Protein AF-A0A257JLT6-F1 (afdb_monomer)

Nearest PDB structures (foldseek):
  8b6h-assembly1_EG  TM=4.949E-01  e=2.255E+00  Tetrahymena thermophila SB210
  8pw7-assembly1_d1  TM=3.368E-01  e=2.848E+00  Mus musculus
  7zeb-assembly1_o  TM=3.188E-01  e=3.596E+00  Ovis aries

Structure (mmCIF, N/CA/C/O backbone):
data_AF-A0A257JLT6-F1
#
_entry.id   AF-A0A257JLT6-F1
#
loop_
_atom_site.group_PDB
_atom_site.id
_atom_site.type_symbol
_atom_site.label_atom_id
_atom_site.label_alt_id
_atom_site.label_comp_id
_atom_site.label_asym_id
_atom_site.label_entity_id
_atom_site.label_seq_id
_atom_site.pdbx_PDB_ins_code
_atom_site.Cartn_x
_atom_site.Cartn_y
_atom_site.Cartn_z
_atom_site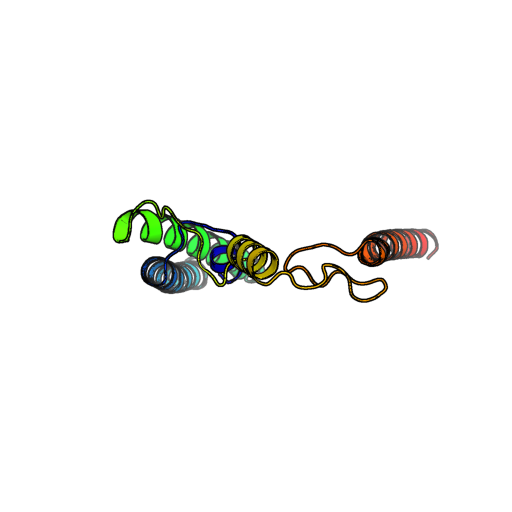.occupancy
_atom_site.B_iso_or_equiv
_atom_site.auth_seq_id
_atom_site.auth_comp_id
_atom_site.auth_asym_id
_atom_site.auth_atom_id
_atom_site.pdbx_PDB_model_num
ATOM 1 N N . MET A 1 1 ? -5.854 -3.145 3.112 1.00 65.12 1 MET A N 1
ATOM 2 C CA . MET A 1 1 ? -5.616 -4.545 3.535 1.00 65.12 1 MET A CA 1
ATOM 3 C C . MET A 1 1 ? -4.694 -5.313 2.606 1.00 65.12 1 MET A C 1
ATOM 5 O O . MET A 1 1 ? -3.688 -5.805 3.093 1.00 65.12 1 MET A O 1
ATOM 9 N N . TYR A 1 2 ? -4.965 -5.360 1.297 1.00 75.69 2 TYR A N 1
ATOM 10 C CA . TYR A 1 2 ? -4.079 -6.002 0.313 1.00 75.69 2 TYR A CA 1
ATOM 11 C C . TYR A 1 2 ? -2.604 -5.595 0.448 1.00 75.69 2 TYR A C 1
ATOM 13 O O . TYR A 1 2 ? -1.730 -6.453 0.455 1.00 75.69 2 TYR A O 1
ATOM 21 N N . GLY A 1 3 ? -2.328 -4.306 0.681 1.00 78.19 3 GLY A N 1
ATOM 22 C CA . GLY A 1 3 ? -0.960 -3.832 0.909 1.00 78.19 3 GLY A CA 1
ATOM 23 C C . GLY A 1 3 ? -0.242 -4.510 2.084 1.00 78.19 3 GLY A C 1
ATOM 24 O O . GLY A 1 3 ? 0.938 -4.815 1.973 1.00 78.19 3 GLY A O 1
ATOM 25 N N . LEU A 1 4 ? -0.936 -4.829 3.183 1.00 78.94 4 LEU A N 1
ATOM 26 C CA . LEU A 1 4 ? -0.309 -5.560 4.287 1.00 78.94 4 LEU A CA 1
ATOM 27 C C . LEU A 1 4 ? 0.056 -6.989 3.871 1.00 78.94 4 LEU A C 1
ATOM 29 O O . LEU A 1 4 ? 1.169 -7.415 4.133 1.00 78.94 4 LEU A O 1
ATOM 33 N N . GLY A 1 5 ? -0.822 -7.710 3.173 1.00 79.44 5 GLY A N 1
ATOM 34 C CA . GLY A 1 5 ? -0.503 -9.068 2.712 1.00 79.44 5 GLY A CA 1
ATOM 35 C C . GLY A 1 5 ? 0.677 -9.113 1.733 1.00 79.44 5 GLY A C 1
ATOM 36 O O . GLY A 1 5 ? 1.499 -10.025 1.787 1.00 79.44 5 GLY A O 1
ATOM 37 N N . PHE A 1 6 ? 0.799 -8.100 0.871 1.00 83.38 6 PHE A N 1
ATOM 38 C CA . PHE A 1 6 ? 1.860 -8.042 -0.135 1.00 83.38 6 PHE A CA 1
ATOM 39 C C . PHE A 1 6 ? 3.198 -7.507 0.385 1.00 83.38 6 PHE A C 1
ATOM 41 O O . PHE A 1 6 ? 4.242 -7.946 -0.101 1.00 83.38 6 PHE A O 1
ATOM 48 N N . PHE A 1 7 ? 3.179 -6.586 1.356 1.00 81.94 7 PHE A N 1
ATOM 49 C CA . PHE A 1 7 ? 4.366 -5.837 1.789 1.00 81.94 7 PHE A CA 1
ATOM 50 C C . PHE A 1 7 ? 4.745 -6.027 3.268 1.00 81.94 7 PHE A C 1
ATOM 52 O O . PHE A 1 7 ? 5.831 -5.613 3.670 1.00 81.94 7 PHE A O 1
ATOM 59 N N . SER A 1 8 ? 3.913 -6.670 4.094 1.00 83.19 8 SER A N 1
ATOM 60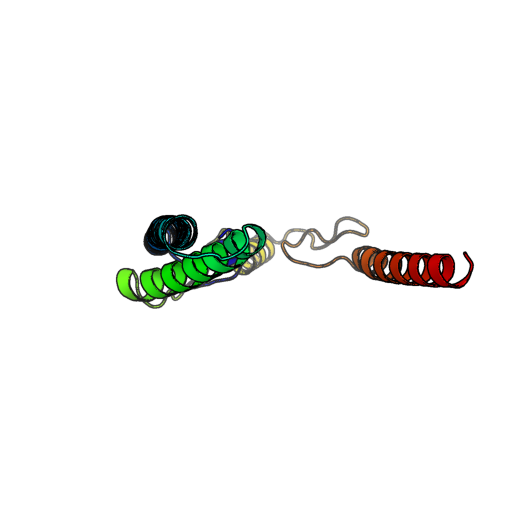 C CA . SER A 1 8 ? 4.231 -6.960 5.500 1.00 83.19 8 SER A CA 1
ATOM 61 C C . SER A 1 8 ? 4.594 -8.426 5.694 1.00 83.19 8 SER A C 1
ATOM 63 O O . SER A 1 8 ? 3.780 -9.324 5.499 1.00 83.19 8 SER A O 1
ATOM 65 N N . LYS A 1 9 ? 5.804 -8.665 6.201 1.00 84.44 9 LYS A N 1
ATOM 66 C CA . LYS A 1 9 ? 6.270 -10.003 6.587 1.00 84.44 9 LYS A CA 1
ATOM 67 C C . LYS A 1 9 ? 5.458 -10.613 7.730 1.00 84.44 9 LYS A C 1
ATOM 69 O O . LYS A 1 9 ? 5.393 -11.826 7.865 1.00 84.44 9 LYS A O 1
ATOM 74 N N . HIS A 1 10 ? 4.904 -9.771 8.598 1.00 84.31 10 HIS A N 1
ATOM 75 C CA . HIS A 1 10 ? 4.358 -10.192 9.888 1.00 84.31 10 HIS A CA 1
ATOM 76 C C . HIS A 1 10 ? 2.841 -10.276 9.916 1.00 84.31 10 HIS A C 1
ATOM 78 O O . HIS A 1 10 ? 2.290 -10.594 10.962 1.00 84.31 10 HIS A O 1
ATOM 84 N N . THR A 1 11 ? 2.170 -9.940 8.818 1.00 84.62 11 THR A N 1
ATOM 85 C CA . THR A 1 11 ? 0.713 -9.981 8.771 1.00 84.62 11 THR A CA 1
ATOM 86 C C . THR A 1 11 ? 0.250 -11.413 8.546 1.00 84.62 11 THR A C 1
ATOM 88 O O . THR A 1 11 ? 0.694 -12.067 7.606 1.00 84.62 11 THR A O 1
ATOM 91 N N . THR A 1 12 ? -0.645 -11.885 9.407 1.00 86.88 12 THR A N 1
ATOM 92 C CA . THR A 1 12 ? -1.246 -13.219 9.334 1.00 86.88 12 THR A CA 1
ATOM 93 C C . THR A 1 12 ? -2.731 -13.118 9.021 1.00 86.88 12 THR A C 1
ATOM 95 O O . THR A 1 12 ? -3.337 -12.060 9.187 1.00 86.88 12 THR A O 1
ATOM 98 N N . GLU A 1 13 ? -3.344 -14.216 8.582 1.00 87.44 13 GLU A N 1
ATOM 99 C CA . GLU A 1 13 ? -4.781 -14.258 8.276 1.00 87.44 13 GLU A CA 1
ATOM 100 C C . GLU A 1 13 ? -5.635 -13.907 9.502 1.00 87.44 13 GLU A C 1
ATOM 102 O O . GLU A 1 13 ? -6.561 -13.103 9.410 1.00 87.44 13 GLU A O 1
ATOM 107 N N . ARG A 1 14 ? -5.270 -14.437 10.676 1.00 87.94 14 ARG A N 1
ATOM 108 C CA . ARG A 1 14 ? -5.980 -14.199 11.941 1.00 87.94 14 ARG A CA 1
ATOM 109 C C . ARG A 1 14 ? -5.897 -12.739 12.370 1.00 87.94 14 ARG A C 1
ATOM 111 O O . ARG A 1 14 ? -6.913 -12.137 12.716 1.00 87.94 14 ARG A O 1
ATOM 118 N N . GLY A 1 15 ? -4.700 -12.155 12.312 1.00 88.38 15 GLY A N 1
ATOM 119 C CA . GLY A 1 15 ? -4.522 -10.738 12.601 1.00 88.38 15 GLY A CA 1
ATOM 120 C C . GLY A 1 15 ? -5.247 -9.857 11.585 1.00 88.38 15 GLY A C 1
ATOM 121 O O . GLY A 1 15 ? -5.905 -8.897 11.975 1.00 88.38 15 GLY A O 1
ATOM 122 N N . LEU A 1 16 ? -5.229 -10.222 10.299 1.00 89.81 16 LEU A N 1
ATOM 123 C CA . LEU A 1 16 ? -5.993 -9.527 9.263 1.00 89.81 16 LEU A CA 1
ATOM 124 C C . LEU A 1 16 ? -7.493 -9.526 9.600 1.00 89.81 16 LEU A C 1
ATOM 126 O O . LEU A 1 16 ? -8.105 -8.463 9.631 1.00 89.81 16 LEU A O 1
ATOM 130 N N . MET A 1 17 ? -8.080 -10.675 9.939 1.00 92.56 17 MET A N 1
ATOM 131 C CA . MET A 1 17 ? -9.493 -10.740 10.326 1.00 92.56 17 MET A CA 1
ATOM 132 C C . MET A 1 17 ? -9.817 -9.852 11.535 1.00 92.56 17 MET A C 1
ATOM 134 O O . MET A 1 17 ? -10.813 -9.129 11.505 1.00 92.56 17 MET A O 1
ATOM 138 N N . ALA A 1 18 ? -8.953 -9.830 12.555 1.00 93.19 18 ALA A N 1
ATOM 139 C CA . ALA A 1 18 ? -9.113 -8.928 13.698 1.00 93.19 18 ALA A CA 1
ATOM 140 C C . ALA A 1 18 ? -9.097 -7.448 13.271 1.00 93.19 18 ALA A C 1
ATOM 142 O O . ALA A 1 18 ? -9.923 -6.657 13.728 1.00 93.19 18 ALA A O 1
ATOM 143 N N . GLY A 1 19 ? -8.209 -7.085 12.341 1.00 92.31 19 GLY A N 1
ATOM 144 C CA . GLY A 1 19 ? -8.164 -5.752 11.743 1.00 92.31 19 GLY A CA 1
ATOM 145 C C . GLY A 1 19 ? -9.454 -5.374 11.011 1.00 92.31 19 GLY A C 1
ATOM 146 O O . GLY A 1 19 ? -9.925 -4.253 11.180 1.00 92.31 19 GLY A O 1
ATOM 147 N N . VAL A 1 20 ? -10.052 -6.294 10.237 1.00 93.31 20 VAL A N 1
ATOM 148 C CA . VAL A 1 20 ? -11.325 -6.050 9.521 1.00 93.31 20 VAL A CA 1
ATOM 149 C C . VAL A 1 20 ? -12.433 -5.718 10.512 1.00 93.31 20 VAL A C 1
ATOM 151 O O . VAL A 1 20 ? -13.107 -4.698 10.376 1.00 93.31 20 VAL A O 1
ATOM 154 N N . VAL A 1 21 ? -12.606 -6.577 11.518 1.00 95.75 21 VAL A N 1
ATOM 155 C CA . VAL A 1 21 ? -13.667 -6.434 12.520 1.00 95.75 21 VAL A CA 1
ATOM 156 C C . VAL A 1 21 ? -13.512 -5.116 13.279 1.00 95.75 21 VAL A C 1
ATOM 158 O O . VAL A 1 21 ? -14.478 -4.366 13.417 1.00 95.75 21 VAL A O 1
ATOM 161 N N . ALA A 1 22 ? -12.290 -4.784 13.704 1.00 95.00 22 ALA A N 1
ATOM 162 C CA . ALA A 1 22 ? -12.010 -3.523 14.384 1.00 95.00 22 ALA A CA 1
ATOM 163 C C . ALA A 1 22 ? -12.247 -2.298 13.486 1.00 95.00 22 ALA A C 1
ATOM 165 O O . ALA A 1 22 ? -12.799 -1.300 13.946 1.00 95.00 22 ALA A O 1
ATOM 166 N N . GLY A 1 23 ? -11.877 -2.373 12.204 1.00 94.31 23 GLY A N 1
ATOM 167 C CA . GLY A 1 23 ? -12.120 -1.311 11.229 1.00 94.31 23 GLY A CA 1
ATOM 168 C C . GLY A 1 23 ? -13.604 -0.983 11.075 1.00 94.31 23 GLY A C 1
ATOM 169 O O . GLY A 1 23 ? -13.983 0.186 11.146 1.00 94.31 23 GLY A O 1
ATOM 170 N N . PHE A 1 24 ? -14.449 -2.009 10.936 1.00 95.56 24 PHE A N 1
ATOM 171 C CA . PHE A 1 24 ? -15.902 -1.829 10.885 1.00 95.56 24 PHE A CA 1
ATOM 172 C C . PHE A 1 24 ? -16.461 -1.247 12.185 1.00 95.56 24 PHE A C 1
ATOM 174 O O . PHE A 1 24 ? -17.258 -0.313 12.130 1.00 95.56 24 PHE A O 1
ATOM 181 N N . ALA A 1 25 ? -16.019 -1.743 13.345 1.00 96.94 25 ALA A N 1
ATOM 182 C CA . ALA A 1 25 ? -16.462 -1.229 14.640 1.00 96.94 25 ALA A CA 1
ATOM 183 C C . ALA A 1 25 ? -16.098 0.255 14.834 1.00 96.94 25 ALA A C 1
ATOM 185 O O . ALA A 1 25 ? -16.918 1.046 15.300 1.00 96.94 25 ALA A O 1
ATOM 186 N N . ILE A 1 26 ? -14.891 0.657 14.427 1.00 96.50 26 ILE A N 1
ATOM 187 C CA . ILE A 1 26 ? -14.433 2.048 14.525 1.00 96.50 26 ILE A CA 1
ATOM 188 C C . ILE A 1 26 ? -15.200 2.949 13.557 1.00 96.50 26 ILE A C 1
ATOM 190 O O . ILE A 1 26 ? -15.639 4.021 13.966 1.00 96.50 26 ILE A O 1
ATOM 194 N N . ILE A 1 27 ? -15.412 2.529 12.304 1.00 95.88 27 ILE A N 1
ATOM 195 C CA . ILE A 1 27 ? -16.223 3.313 11.358 1.00 95.88 27 ILE A CA 1
ATOM 196 C C . ILE A 1 27 ? -17.657 3.457 11.870 1.00 95.88 27 ILE A C 1
ATOM 198 O O . ILE A 1 27 ? -18.192 4.560 11.823 1.00 95.88 27 ILE A O 1
ATOM 202 N N . TRP A 1 28 ? -18.267 2.390 12.397 1.00 96.06 28 TRP A N 1
ATOM 203 C CA . TRP A 1 28 ? -19.600 2.458 13.002 1.00 96.06 28 TRP A CA 1
ATOM 204 C C . TRP A 1 28 ? -19.647 3.519 14.102 1.00 96.06 28 TRP A C 1
ATOM 206 O O . TRP A 1 28 ? -20.538 4.373 14.123 1.00 96.06 28 TRP A O 1
ATOM 216 N N . PHE A 1 29 ? -18.689 3.475 15.028 1.00 96.56 29 PHE A N 1
ATOM 217 C CA . PHE A 1 29 ? -18.610 4.437 16.121 1.00 96.56 29 PHE A CA 1
ATOM 218 C C . PHE A 1 29 ? -18.457 5.868 15.594 1.00 96.56 29 PHE A C 1
ATOM 220 O O . PHE A 1 29 ? -19.220 6.749 15.977 1.00 96.56 29 PHE A O 1
ATOM 227 N N . VAL A 1 30 ? -17.532 6.092 14.660 1.00 96.25 30 VAL A N 1
ATOM 228 C CA . VAL A 1 30 ? -17.295 7.407 14.052 1.00 96.25 30 VAL A CA 1
ATOM 229 C C . VAL A 1 30 ? -18.548 7.922 13.341 1.00 96.25 30 VAL A C 1
ATOM 231 O O . VAL A 1 30 ? -18.933 9.068 13.553 1.00 96.25 30 VAL A O 1
ATOM 234 N N . ALA A 1 31 ? -19.222 7.082 12.561 1.00 94.62 31 ALA A N 1
ATOM 235 C CA . ALA A 1 31 ? -20.400 7.473 11.793 1.00 94.62 31 ALA A CA 1
ATOM 236 C C . ALA A 1 31 ? -21.625 7.795 12.666 1.00 94.62 31 ALA A C 1
ATOM 238 O O . ALA A 1 31 ? -22.486 8.558 12.242 1.00 94.62 31 ALA A O 1
ATOM 239 N N . THR A 1 32 ? -21.725 7.218 13.869 1.00 95.62 32 THR A N 1
ATOM 240 C CA . THR A 1 32 ? -22.899 7.396 14.745 1.00 95.62 32 THR A CA 1
ATOM 241 C C . THR A 1 32 ? -22.669 8.384 15.884 1.00 95.62 32 THR A C 1
ATOM 243 O O . THR A 1 32 ? -23.620 9.016 16.333 1.00 95.62 32 THR A O 1
ATOM 246 N N . GLN A 1 33 ? -21.429 8.519 16.361 1.00 96.25 33 GLN A N 1
ATOM 247 C CA . GLN A 1 33 ? -21.098 9.298 17.560 1.00 96.25 33 GLN A CA 1
ATOM 248 C C . GLN A 1 33 ? -20.309 10.577 17.261 1.00 96.25 33 GLN A C 1
ATOM 250 O O . GLN A 1 33 ? -20.055 11.362 18.172 1.00 96.25 33 GLN A O 1
ATOM 255 N N . THR A 1 34 ? -19.893 10.810 16.012 1.00 94.56 34 THR A N 1
ATOM 256 C CA . THR A 1 34 ? -19.072 11.976 15.656 1.00 94.56 34 THR A CA 1
ATOM 257 C C . THR A 1 34 ? -19.649 12.740 14.470 1.00 94.56 34 THR A C 1
ATOM 259 O O . THR A 1 34 ? -20.370 12.189 13.647 1.00 94.56 34 THR A O 1
ATOM 262 N N . GLN A 1 35 ? -19.293 14.020 14.362 1.00 94.44 35 GLN A N 1
ATOM 263 C CA . GLN A 1 35 ? -19.664 14.894 13.241 1.00 94.44 35 GLN A CA 1
ATOM 264 C C . GLN A 1 35 ? -18.564 14.943 12.165 1.00 94.44 35 GLN A C 1
ATOM 266 O O . GLN A 1 35 ? -18.362 15.956 11.498 1.00 94.44 35 GLN A O 1
ATOM 271 N N . ILE A 1 36 ? -17.790 13.862 12.025 1.00 93.44 36 ILE A N 1
ATOM 272 C CA . ILE A 1 36 ? -16.722 13.778 11.028 1.00 93.44 36 ILE A CA 1
ATOM 273 C C . ILE A 1 36 ? -17.345 13.596 9.641 1.00 93.44 36 ILE A C 1
ATOM 275 O O . ILE A 1 36 ? -18.206 12.738 9.446 1.00 93.44 36 ILE A O 1
ATOM 279 N N . ALA A 1 37 ? -16.875 14.377 8.666 1.00 94.81 37 ALA A N 1
ATOM 280 C CA . ALA A 1 37 ? -17.328 14.264 7.286 1.00 94.81 37 ALA A CA 1
ATOM 281 C C . ALA A 1 37 ? -16.965 12.895 6.686 1.00 94.81 37 ALA A C 1
ATOM 283 O O . ALA A 1 37 ? -15.849 12.396 6.857 1.00 94.81 37 ALA A O 1
ATOM 284 N N . TRP A 1 38 ? -17.895 12.335 5.912 1.00 92.44 38 TRP A N 1
ATOM 285 C CA . TRP A 1 38 ? -17.801 10.993 5.334 1.00 92.44 38 TRP A CA 1
ATOM 286 C C . TRP A 1 38 ? -16.487 10.657 4.589 1.00 92.44 38 TRP A C 1
ATOM 288 O O . TRP A 1 38 ? -16.060 9.504 4.699 1.00 92.44 38 TRP A O 1
ATOM 298 N N . PRO A 1 39 ? -15.776 11.583 3.893 1.00 95.31 39 PRO A N 1
ATOM 299 C CA . PRO A 1 39 ? -14.552 11.219 3.169 1.00 95.31 39 PRO A CA 1
ATOM 300 C C . PRO A 1 39 ? -13.434 10.730 4.098 1.00 95.31 39 PRO A C 1
ATOM 302 O O . PRO A 1 39 ? -12.587 9.927 3.704 1.00 95.31 39 PRO A O 1
ATOM 305 N N . TRP A 1 40 ? -13.449 11.168 5.360 1.00 95.50 40 TRP A N 1
ATOM 306 C CA . TRP A 1 40 ? -12.459 10.769 6.356 1.00 95.50 40 TRP A CA 1
ATOM 307 C C . TRP A 1 40 ? -12.667 9.346 6.872 1.00 95.50 40 TRP A C 1
ATOM 309 O O . TRP A 1 40 ? -11.733 8.762 7.420 1.00 95.50 40 TRP A O 1
ATOM 319 N N . TYR A 1 41 ? -13.839 8.741 6.662 1.00 94.12 41 TYR A N 1
ATOM 320 C CA . TYR A 1 41 ? -14.115 7.380 7.133 1.00 94.12 41 TYR A CA 1
ATOM 321 C C . TYR A 1 41 ? -13.197 6.360 6.458 1.00 94.12 41 TYR A C 1
ATOM 323 O O . TYR A 1 41 ? -12.728 5.431 7.114 1.00 94.12 41 TYR A O 1
ATOM 331 N N . CYS A 1 42 ? -12.863 6.572 5.181 1.00 93.50 42 CYS A N 1
ATOM 332 C CA . CYS A 1 42 ? -11.913 5.738 4.447 1.00 93.50 42 CYS A CA 1
ATOM 333 C C . CYS A 1 42 ? -10.516 5.776 5.077 1.00 93.50 42 CYS A C 1
ATOM 335 O O . CYS A 1 42 ? -9.888 4.730 5.251 1.00 93.50 42 CYS A O 1
ATOM 337 N N . LEU A 1 43 ? -10.043 6.970 5.454 1.00 95.00 43 LEU A N 1
ATOM 338 C CA . LEU A 1 43 ? -8.745 7.127 6.105 1.00 95.00 43 LEU A CA 1
ATOM 339 C C . LEU A 1 43 ? -8.753 6.493 7.497 1.00 95.00 43 LEU A C 1
ATOM 341 O O . LEU A 1 43 ? -7.866 5.704 7.811 1.00 95.00 43 LEU A O 1
ATOM 345 N N . ILE A 1 44 ? -9.763 6.805 8.311 1.00 95.06 44 ILE A N 1
ATOM 346 C CA . ILE A 1 44 ? -9.863 6.329 9.694 1.00 95.06 44 ILE A CA 1
ATOM 347 C C . ILE A 1 44 ? -10.001 4.807 9.727 1.00 95.06 44 ILE A C 1
ATOM 349 O O . ILE A 1 44 ? -9.218 4.127 10.387 1.00 95.06 44 ILE A O 1
ATOM 353 N N . GLY A 1 45 ? -10.957 4.259 8.977 1.00 94.38 45 GLY A N 1
ATOM 354 C CA . GLY A 1 45 ? -11.178 2.822 8.896 1.00 94.38 45 GLY A CA 1
ATOM 355 C C . GLY A 1 45 ? -9.975 2.089 8.321 1.00 94.38 45 GLY A C 1
ATOM 356 O O . GLY A 1 45 ? -9.550 1.080 8.882 1.00 94.38 45 GLY A O 1
ATOM 357 N N . GLY A 1 46 ? -9.376 2.615 7.248 1.00 93.38 46 GLY A N 1
ATOM 358 C CA . GLY A 1 46 ? -8.171 2.055 6.642 1.00 93.38 46 GLY A CA 1
ATOM 359 C C . GLY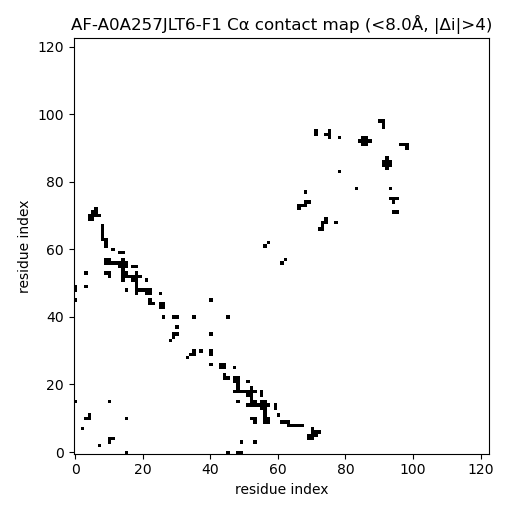 A 1 46 ? -6.988 2.021 7.612 1.00 93.38 46 GLY A C 1
ATOM 360 O O . GLY A 1 46 ? -6.351 0.976 7.758 1.00 93.38 46 GLY A O 1
ATOM 361 N N . ALA A 1 47 ? -6.729 3.124 8.316 1.00 94.19 47 ALA A N 1
ATOM 362 C CA . ALA A 1 47 ? -5.658 3.224 9.303 1.00 94.19 47 ALA A CA 1
ATOM 363 C C . ALA A 1 47 ? -5.893 2.290 10.496 1.00 94.19 47 ALA A C 1
ATOM 365 O O . ALA A 1 47 ? -5.013 1.501 10.837 1.00 94.19 47 ALA A O 1
ATOM 366 N N . ALA A 1 48 ? -7.092 2.313 11.083 1.00 94.38 48 ALA A N 1
ATOM 367 C CA . ALA A 1 48 ? -7.470 1.439 12.190 1.00 94.38 48 ALA A CA 1
ATOM 368 C C . ALA A 1 48 ? -7.293 -0.040 11.832 1.00 94.38 48 ALA A C 1
ATOM 370 O O . ALA A 1 48 ? -6.661 -0.803 12.560 1.00 94.38 48 ALA A O 1
ATOM 371 N N . THR A 1 49 ? -7.784 -0.418 10.655 1.00 94.69 49 THR A N 1
ATOM 372 C CA . THR A 1 49 ? -7.676 -1.767 10.112 1.00 94.69 49 THR A CA 1
ATOM 373 C C . THR A 1 49 ? -6.220 -2.212 9.959 1.00 94.69 49 THR A C 1
ATOM 375 O O . THR A 1 49 ? -5.870 -3.347 10.285 1.00 94.69 49 THR A O 1
ATOM 378 N N . VAL A 1 50 ? -5.359 -1.323 9.456 1.00 92.50 50 VAL A N 1
ATOM 379 C CA . VAL A 1 50 ? -3.932 -1.602 9.263 1.00 92.50 50 VAL A CA 1
ATOM 380 C C . VAL A 1 50 ? -3.215 -1.755 10.601 1.00 92.50 50 VAL A C 1
ATOM 382 O O . VAL A 1 50 ? -2.489 -2.731 10.790 1.00 92.50 50 VAL A O 1
ATOM 385 N N . ILE A 1 51 ? -3.440 -0.821 11.526 1.00 93.50 51 ILE A N 1
ATOM 386 C CA . ILE A 1 51 ? -2.793 -0.805 12.840 1.00 93.50 51 ILE A CA 1
ATOM 387 C C . ILE A 1 51 ? -3.197 -2.044 13.633 1.00 93.50 51 ILE A C 1
ATOM 389 O O . ILE A 1 51 ? -2.325 -2.807 14.042 1.00 93.50 51 ILE A O 1
ATOM 393 N N . VAL A 1 52 ? -4.503 -2.280 13.796 1.00 94.19 52 VAL A N 1
ATOM 394 C CA . VAL A 1 52 ? -5.019 -3.427 14.556 1.00 94.19 52 VAL A CA 1
ATOM 395 C C . VAL A 1 52 ? -4.633 -4.734 13.883 1.00 94.19 52 VAL A C 1
ATOM 397 O O . VAL A 1 52 ? -4.193 -5.659 14.556 1.00 94.19 52 VAL A O 1
ATOM 400 N N . GLY A 1 53 ? -4.737 -4.817 12.555 1.00 91.81 53 GLY A N 1
ATOM 401 C CA . GLY A 1 53 ? -4.388 -6.041 11.847 1.00 91.81 53 GLY A CA 1
ATOM 402 C C . GLY A 1 53 ? -2.918 -6.420 12.024 1.00 91.81 53 GLY A C 1
ATOM 403 O O . GLY A 1 53 ? -2.588 -7.583 12.260 1.00 91.81 53 GLY A O 1
ATOM 404 N N . TRP A 1 54 ? -2.020 -5.437 11.972 1.00 91.06 54 TRP A N 1
ATOM 405 C CA . TRP A 1 54 ? -0.591 -5.653 12.171 1.00 91.06 54 TRP A CA 1
ATOM 406 C C . TRP A 1 54 ? -0.230 -5.978 13.626 1.00 91.06 54 TRP A C 1
ATOM 408 O O . TRP A 1 54 ? 0.550 -6.904 13.862 1.00 91.06 54 TRP A O 1
ATOM 418 N N . THR A 1 55 ? -0.804 -5.269 14.605 1.00 91.56 55 THR A N 1
ATOM 419 C CA . THR A 1 55 ? -0.561 -5.550 16.029 1.00 91.56 55 THR A CA 1
ATOM 420 C C . THR A 1 55 ? -1.133 -6.905 16.432 1.00 91.56 55 THR A C 1
ATOM 422 O O . THR A 1 55 ? -0.421 -7.698 17.044 1.00 91.56 55 THR A O 1
ATOM 425 N N . ALA A 1 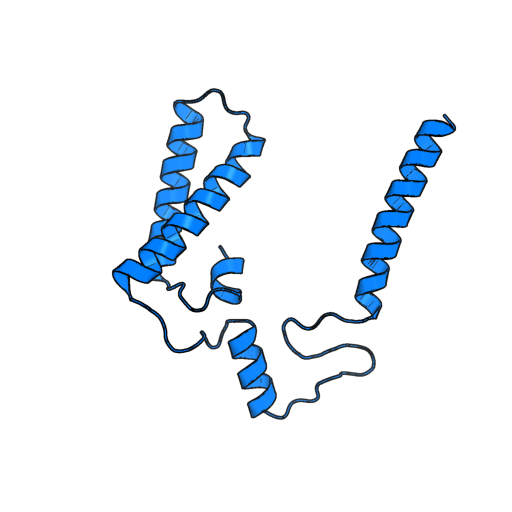56 ? -2.360 -7.230 16.019 1.00 91.44 56 ALA A N 1
ATOM 426 C CA . ALA A 1 56 ? -2.981 -8.525 16.277 1.00 91.44 56 ALA A CA 1
ATOM 427 C C . ALA A 1 56 ? -2.182 -9.673 15.651 1.00 91.44 56 ALA A C 1
ATOM 429 O O . ALA A 1 56 ? -1.963 -10.679 16.314 1.00 91.44 56 ALA A O 1
ATOM 430 N N . SER A 1 57 ? -1.668 -9.509 14.425 1.00 89.81 57 SER A N 1
ATOM 431 C CA . SER A 1 57 ? -0.822 -10.538 13.795 1.00 89.81 57 SER A CA 1
ATOM 432 C C . SER A 1 57 ? 0.441 -10.823 14.619 1.00 89.81 57 SER A C 1
ATOM 434 O O . SER A 1 57 ? 0.835 -11.972 14.796 1.00 89.81 57 SER A O 1
ATOM 436 N N . ARG A 1 58 ? 1.059 -9.772 15.177 1.00 88.75 58 ARG A N 1
ATOM 437 C CA . ARG A 1 58 ? 2.249 -9.883 16.035 1.00 88.75 58 ARG A CA 1
ATOM 438 C C . ARG A 1 58 ? 1.954 -10.513 17.394 1.00 88.75 58 ARG A C 1
ATOM 440 O O . ARG A 1 58 ? 2.806 -11.231 17.903 1.00 88.75 58 ARG A O 1
ATOM 447 N N . ILE A 1 59 ? 0.796 -10.217 17.980 1.00 91.25 59 ILE A N 1
ATOM 448 C CA . ILE A 1 59 ? 0.396 -10.734 19.297 1.00 91.25 59 ILE A CA 1
ATOM 449 C C . ILE A 1 59 ? -0.046 -12.196 19.191 1.00 91.25 59 ILE A C 1
ATOM 451 O O . ILE A 1 59 ? 0.347 -13.010 20.018 1.00 91.25 59 ILE A O 1
ATOM 455 N N . LEU A 1 60 ? -0.852 -12.530 18.180 1.00 88.06 60 LEU A N 1
ATOM 456 C CA . LEU A 1 60 ? -1.461 -13.854 18.039 1.00 88.06 60 LEU A CA 1
ATOM 457 C C . LEU A 1 60 ? -0.493 -14.903 17.497 1.00 88.06 60 LEU A C 1
ATOM 459 O O . LEU A 1 60 ? -0.489 -16.028 17.986 1.00 88.06 60 LEU A O 1
ATOM 463 N N . ASP A 1 61 ? 0.303 -14.543 16.490 1.00 85.44 61 ASP A N 1
ATOM 464 C CA . ASP A 1 61 ? 1.119 -15.504 15.740 1.00 85.44 61 ASP A CA 1
ATOM 465 C C . ASP A 1 61 ? 2.625 -15.182 15.810 1.00 85.44 61 ASP A C 1
ATOM 467 O O . ASP A 1 61 ? 3.453 -15.888 15.234 1.00 85.44 61 ASP A O 1
ATOM 471 N N . GLY A 1 62 ? 3.005 -14.123 16.532 1.00 85.56 62 GLY A N 1
ATOM 472 C CA . GLY A 1 62 ? 4.400 -13.776 16.783 1.00 85.56 62 GLY A CA 1
ATOM 473 C C . GLY A 1 62 ? 5.139 -13.163 15.588 1.00 85.56 62 GLY A C 1
ATOM 474 O O . GLY A 1 62 ? 4.576 -12.737 14.574 1.00 85.56 62 GLY A O 1
ATOM 475 N N . LYS A 1 63 ? 6.468 -13.068 15.719 1.00 83.62 63 LYS A N 1
ATOM 476 C CA . LYS A 1 63 ? 7.337 -12.518 14.673 1.00 83.62 63 LYS A CA 1
ATOM 477 C C . LYS A 1 63 ? 7.584 -13.571 13.595 1.00 83.62 63 LYS A C 1
ATOM 479 O O . LYS A 1 63 ? 8.407 -14.462 13.764 1.00 83.62 63 LYS A O 1
ATOM 484 N N . GLN A 1 64 ? 6.932 -13.401 12.451 1.00 83.06 64 GLN A N 1
ATOM 485 C CA . GLN A 1 64 ? 7.150 -14.273 11.296 1.00 83.06 64 GLN A CA 1
ATOM 486 C C . GLN A 1 64 ? 8.588 -14.186 10.754 1.00 83.06 64 GLN A C 1
ATOM 488 O O . GLN A 1 64 ? 9.119 -13.091 10.518 1.00 83.06 64 GLN A O 1
ATOM 493 N N . ALA A 1 65 ? 9.212 -15.352 10.556 1.00 81.38 65 ALA A N 1
ATOM 494 C CA . ALA A 1 65 ? 10.590 -15.497 10.081 1.00 81.38 65 ALA A CA 1
ATOM 495 C C . ALA A 1 65 ? 10.700 -15.568 8.551 1.00 81.38 65 ALA A C 1
ATOM 497 O O . ALA A 1 65 ? 11.700 -15.109 7.999 1.00 81.38 65 ALA A O 1
ATOM 498 N N . ASN A 1 66 ? 9.655 -16.036 7.866 1.00 84.25 66 ASN A N 1
ATOM 499 C CA . ASN A 1 66 ? 9.611 -16.179 6.411 1.00 84.25 66 ASN A CA 1
ATOM 500 C C . ASN A 1 66 ? 8.566 -15.245 5.799 1.00 84.25 66 ASN A C 1
ATOM 502 O O . ASN A 1 66 ? 7.607 -14.853 6.459 1.00 84.25 66 ASN A O 1
ATOM 506 N N . TRP A 1 67 ? 8.783 -14.858 4.545 1.00 84.88 67 TRP A N 1
ATOM 507 C CA . TRP A 1 67 ? 7.786 -14.126 3.769 1.00 84.88 67 TRP A CA 1
ATOM 508 C C . TRP A 1 67 ? 6.727 -15.090 3.238 1.00 84.88 67 TRP A C 1
ATOM 510 O O . TRP A 1 67 ? 7.041 -16.229 2.896 1.00 84.88 67 TRP A O 1
ATOM 520 N N . SER A 1 68 ? 5.483 -14.621 3.133 1.00 85.62 68 SER A N 1
ATOM 521 C CA . SER A 1 68 ? 4.438 -15.388 2.452 1.00 85.62 68 SER A CA 1
ATOM 522 C C . SER A 1 68 ? 4.830 -15.617 0.984 1.00 85.62 68 SER A C 1
ATOM 524 O O . SER A 1 68 ? 5.277 -14.661 0.338 1.00 85.62 68 SER A O 1
ATOM 526 N N . PRO A 1 69 ? 4.615 -16.817 0.413 1.00 85.06 69 PRO A N 1
ATOM 527 C CA . PRO A 1 69 ? 4.843 -17.082 -1.012 1.00 85.06 69 PRO A CA 1
ATOM 528 C C . PRO A 1 69 ? 4.055 -16.156 -1.951 1.00 85.06 69 PRO A C 1
ATOM 530 O O . PRO A 1 69 ? 4.451 -15.955 -3.095 1.00 85.06 69 PRO A O 1
ATOM 533 N N . TYR A 1 70 ? 2.950 -15.585 -1.463 1.00 84.94 70 TYR A N 1
ATOM 53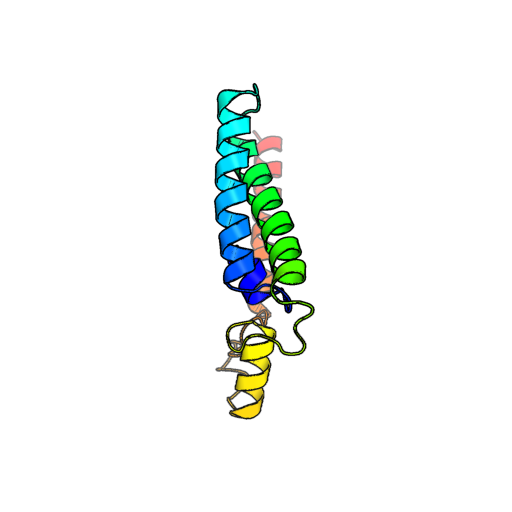4 C CA . TYR A 1 70 ? 2.085 -14.669 -2.209 1.00 84.94 70 TYR A CA 1
ATOM 535 C C . TYR A 1 70 ? 2.420 -13.186 -1.987 1.00 84.94 70 TYR A C 1
ATOM 537 O O . TYR A 1 70 ? 1.775 -12.322 -2.575 1.00 84.94 70 TYR A O 1
ATOM 545 N N . SER A 1 71 ? 3.416 -12.873 -1.153 1.00 87.56 71 SER A N 1
ATOM 546 C CA . SER A 1 71 ? 3.933 -11.506 -0.999 1.00 87.56 71 SER A CA 1
ATOM 547 C C . SER A 1 71 ? 4.832 -11.121 -2.176 1.00 87.56 71 SER A C 1
ATOM 549 O O . SER A 1 71 ? 5.373 -12.002 -2.841 1.00 87.56 71 SER A O 1
ATOM 551 N N . VAL A 1 72 ? 5.053 -9.824 -2.415 1.00 87.56 72 VAL A N 1
ATOM 552 C CA . VAL A 1 72 ? 5.944 -9.380 -3.505 1.00 87.56 72 VAL A CA 1
ATOM 553 C C . VAL A 1 72 ? 7.360 -9.962 -3.345 1.00 87.56 72 VAL A C 1
ATOM 555 O O . VAL A 1 72 ? 7.840 -10.581 -4.296 1.00 87.56 72 VAL A O 1
ATOM 558 N N . PRO A 1 73 ? 8.007 -9.903 -2.160 1.00 87.69 73 PRO A N 1
ATOM 559 C CA . PRO A 1 73 ? 9.313 -10.538 -1.971 1.00 87.69 73 PRO A CA 1
ATOM 560 C C . PRO A 1 73 ? 9.277 -12.066 -2.128 1.00 87.69 73 PRO A C 1
ATOM 562 O O . PRO A 1 73 ? 10.211 -12.653 -2.670 1.00 87.69 73 PRO A O 1
ATOM 565 N N . GLY A 1 74 ? 8.199 -12.723 -1.682 1.00 87.12 74 GLY A N 1
ATOM 566 C CA . GLY A 1 74 ? 8.028 -14.171 -1.837 1.00 87.12 74 GLY A CA 1
ATOM 567 C C . GLY A 1 74 ? 7.887 -14.595 -3.300 1.00 87.12 74 GLY A C 1
ATOM 568 O O . GLY A 1 74 ? 8.521 -15.557 -3.733 1.00 87.12 74 GLY A O 1
ATOM 569 N N . GLN A 1 75 ? 7.125 -13.834 -4.085 1.00 88.25 75 GLN A N 1
ATOM 570 C CA . GLN A 1 75 ? 6.978 -14.061 -5.518 1.00 88.25 75 GLN A CA 1
ATOM 571 C C . GLN A 1 75 ? 8.275 -13.780 -6.279 1.00 88.25 75 GLN A C 1
ATOM 573 O O . GLN A 1 75 ? 8.621 -14.555 -7.164 1.00 88.25 75 GLN A O 1
ATOM 578 N N . GLN A 1 76 ? 9.027 -12.738 -5.915 1.00 87.56 76 GLN A N 1
ATOM 579 C CA . GLN A 1 76 ? 10.348 -12.467 -6.492 1.00 87.56 76 GLN A CA 1
ATOM 580 C C . GLN A 1 76 ? 11.341 -13.602 -6.213 1.00 87.56 76 GLN A C 1
ATOM 582 O O . GLN A 1 76 ? 12.035 -14.043 -7.126 1.00 87.56 76 GLN A O 1
ATOM 587 N N . ALA A 1 77 ? 11.373 -14.122 -4.981 1.00 87.25 77 ALA A N 1
ATOM 588 C CA . ALA A 1 77 ? 12.225 -15.255 -4.620 1.00 87.25 77 ALA A CA 1
ATOM 589 C C . ALA A 1 77 ? 11.857 -16.521 -5.410 1.00 87.25 77 ALA A C 1
ATOM 591 O O . ALA A 1 77 ? 12.732 -17.213 -5.926 1.00 87.25 77 ALA A O 1
ATOM 592 N N . ARG A 1 78 ? 10.556 -16.793 -5.564 1.00 86.50 78 ARG A N 1
ATOM 593 C CA . ARG A 1 78 ? 10.059 -17.902 -6.385 1.00 86.50 78 ARG A CA 1
ATOM 594 C C . ARG A 1 78 ? 10.411 -17.720 -7.864 1.00 86.50 78 ARG A C 1
ATOM 596 O O . ARG A 1 78 ? 10.856 -18.664 -8.504 1.00 86.50 78 ARG A O 1
ATOM 603 N N . PHE A 1 79 ? 10.254 -16.510 -8.396 1.00 86.81 79 PHE A N 1
ATOM 604 C CA . PHE A 1 79 ? 10.597 -16.181 -9.779 1.00 86.81 79 PHE A CA 1
ATOM 605 C C . PHE A 1 79 ? 12.092 -16.393 -10.060 1.00 86.81 79 PHE A C 1
ATOM 607 O O . PHE A 1 79 ? 12.450 -16.956 -11.093 1.00 86.81 79 PHE A O 1
ATOM 614 N N . ALA A 1 80 ? 12.953 -16.001 -9.113 1.00 85.06 80 ALA A N 1
ATOM 615 C CA . ALA A 1 80 ? 14.392 -16.237 -9.174 1.00 85.06 80 ALA A CA 1
ATOM 616 C C . ALA A 1 80 ? 14.742 -17.734 -9.112 1.00 85.06 80 ALA A C 1
ATOM 618 O O . ALA A 1 80 ? 15.589 -18.190 -9.876 1.00 85.06 80 ALA A O 1
ATOM 619 N N . ALA A 1 81 ? 14.069 -18.508 -8.253 1.00 87.62 81 ALA A N 1
ATOM 620 C CA . ALA A 1 81 ? 14.271 -19.954 -8.150 1.00 87.62 81 ALA A CA 1
ATOM 621 C C . ALA A 1 81 ? 13.822 -20.715 -9.412 1.00 87.62 81 ALA A C 1
ATOM 623 O O . ALA A 1 81 ? 14.449 -21.698 -9.793 1.00 87.62 81 ALA A O 1
ATOM 624 N N . GLU A 1 82 ? 12.758 -20.254 -10.076 1.00 87.00 82 GLU A N 1
ATOM 625 C CA . GLU A 1 82 ? 12.245 -20.846 -11.319 1.00 87.00 82 GLU A CA 1
ATOM 626 C C . GLU A 1 82 ? 13.060 -20.447 -12.568 1.00 87.00 82 GLU A C 1
ATOM 628 O O . GLU A 1 82 ? 12.793 -20.961 -13.652 1.00 87.00 82 GLU A O 1
ATOM 633 N N . GLY A 1 83 ? 14.041 -19.539 -12.449 1.00 82.06 83 GLY A N 1
ATOM 634 C CA . GLY A 1 83 ? 14.916 -19.142 -13.561 1.00 82.06 83 GLY A CA 1
ATOM 635 C C . GLY A 1 83 ? 14.186 -18.468 -14.728 1.00 82.06 83 GLY A C 1
ATOM 636 O O . GLY A 1 83 ? 14.644 -18.531 -15.869 1.00 82.06 83 GLY A O 1
ATOM 637 N N . ARG A 1 84 ? 13.027 -17.850 -14.470 1.00 79.69 84 ARG A N 1
ATOM 638 C CA . ARG A 1 84 ? 12.203 -17.235 -15.517 1.00 79.69 84 ARG A CA 1
ATOM 639 C C . ARG A 1 84 ? 12.902 -16.017 -16.138 1.00 79.69 84 ARG A C 1
ATOM 641 O O . ARG A 1 84 ? 13.630 -15.304 -15.443 1.00 79.69 84 ARG A O 1
ATOM 648 N N . PRO A 1 85 ? 12.661 -15.732 -17.431 1.00 82.75 85 PRO A N 1
ATOM 649 C CA . PRO A 1 85 ? 13.237 -14.562 -18.080 1.00 82.75 85 PRO A CA 1
ATOM 650 C C . PRO A 1 85 ? 12.747 -13.296 -17.378 1.00 82.75 85 PRO A C 1
ATOM 652 O O . PRO A 1 85 ? 11.544 -13.109 -17.247 1.00 82.75 85 PRO A O 1
ATOM 655 N N . LEU A 1 86 ? 13.673 -12.436 -16.944 1.00 79.62 86 LEU A N 1
ATOM 656 C CA . LEU A 1 86 ? 13.391 -11.186 -16.216 1.00 79.62 86 LEU A CA 1
ATOM 657 C C . LEU A 1 86 ? 12.760 -10.093 -17.090 1.00 79.62 86 LEU A C 1
ATOM 659 O O . LEU A 1 86 ? 12.301 -9.079 -16.577 1.00 79.62 86 LEU A O 1
ATOM 663 N N . ARG A 1 87 ? 12.784 -10.252 -18.412 1.00 79.31 87 ARG A N 1
ATOM 664 C CA . ARG A 1 87 ? 12.218 -9.286 -19.353 1.00 79.31 87 ARG A CA 1
ATOM 665 C C . ARG A 1 87 ? 11.545 -10.032 -20.485 1.00 79.31 87 ARG A C 1
ATOM 667 O O . ARG A 1 87 ? 12.112 -10.993 -21.001 1.00 79.31 87 ARG A O 1
ATOM 674 N N . ASP A 1 88 ? 10.377 -9.548 -20.874 1.00 82.69 88 ASP A N 1
ATOM 675 C CA . ASP A 1 88 ? 9.711 -9.927 -22.112 1.00 82.69 88 ASP A CA 1
ATOM 676 C C . ASP A 1 88 ? 9.692 -8.696 -23.025 1.00 82.69 88 ASP A C 1
ATOM 678 O O . ASP A 1 88 ? 8.961 -7.721 -22.810 1.00 82.69 88 ASP A O 1
ATOM 682 N N . GLY A 1 89 ? 10.637 -8.672 -23.967 1.00 84.75 89 GLY A N 1
ATOM 683 C CA . GLY A 1 89 ? 10.960 -7.493 -24.764 1.00 84.75 89 GLY A CA 1
ATOM 684 C C . GLY A 1 89 ? 11.313 -6.280 -23.895 1.00 84.75 89 GLY A C 1
ATOM 685 O O . GLY A 1 89 ? 12.352 -6.231 -23.234 1.00 84.75 89 GLY A O 1
ATOM 686 N N . ASN A 1 90 ? 10.437 -5.279 -23.917 1.00 82.38 90 ASN A N 1
ATOM 687 C CA . ASN A 1 90 ? 10.620 -4.000 -23.235 1.00 82.38 90 ASN A CA 1
ATOM 688 C C . ASN A 1 90 ? 9.976 -3.937 -21.839 1.00 82.38 90 ASN A C 1
ATOM 690 O O . ASN A 1 90 ? 10.149 -2.920 -21.163 1.00 82.38 90 ASN A O 1
ATOM 694 N N . TRP A 1 91 ? 9.283 -4.999 -21.422 1.00 80.69 91 TRP A N 1
ATOM 695 C CA . TRP A 1 91 ? 8.532 -5.086 -20.171 1.00 80.69 91 TRP A CA 1
ATOM 696 C C . TRP A 1 91 ? 9.218 -6.008 -19.170 1.00 80.69 91 TRP A C 1
ATOM 698 O O . TRP A 1 91 ? 9.849 -7.002 -19.540 1.00 80.69 91 TRP A O 1
ATOM 708 N N . ASN A 1 92 ? 9.102 -5.677 -17.891 1.00 84.50 92 ASN A N 1
ATOM 709 C CA . ASN A 1 92 ? 9.601 -6.485 -16.798 1.00 84.50 92 ASN A CA 1
ATOM 710 C C . ASN A 1 92 ? 8.555 -7.529 -16.397 1.00 84.50 92 ASN A C 1
ATOM 712 O O . ASN A 1 92 ? 7.388 -7.226 -16.171 1.00 84.50 92 ASN A O 1
ATOM 716 N N . THR A 1 93 ? 8.984 -8.778 -16.299 1.00 83.94 93 THR A N 1
ATOM 717 C CA . THR A 1 93 ? 8.137 -9.914 -15.904 1.00 83.94 93 THR A CA 1
ATOM 718 C C . THR A 1 93 ? 8.197 -10.174 -14.400 1.00 83.94 93 THR A C 1
ATOM 720 O O . THR A 1 93 ? 7.398 -10.952 -13.874 1.00 83.94 93 THR A O 1
ATOM 723 N N . MET A 1 94 ? 9.138 -9.536 -13.694 1.00 85.12 94 MET A N 1
ATOM 724 C CA . MET A 1 94 ? 9.310 -9.690 -12.257 1.00 85.12 94 MET A CA 1
ATOM 725 C C . MET A 1 94 ? 8.192 -8.963 -11.487 1.00 85.12 94 MET A C 1
ATOM 727 O O . MET A 1 94 ? 8.045 -7.744 -11.617 1.00 85.12 94 MET A O 1
ATOM 731 N N . PRO A 1 95 ? 7.452 -9.665 -10.606 1.00 80.88 95 PRO A N 1
ATOM 732 C CA . PRO A 1 95 ? 6.431 -9.044 -9.769 1.00 80.88 95 PRO A CA 1
ATOM 733 C C . PRO A 1 95 ? 6.993 -7.902 -8.913 1.00 80.88 95 PRO A C 1
ATOM 735 O O . PRO A 1 95 ? 8.011 -8.051 -8.234 1.00 80.88 95 PRO A O 1
ATOM 738 N N . GLY A 1 96 ? 6.312 -6.755 -8.936 1.00 80.44 96 GLY A N 1
ATOM 739 C CA . GLY A 1 96 ? 6.688 -5.562 -8.169 1.00 80.44 96 GLY A CA 1
ATOM 740 C C . GLY A 1 96 ? 7.806 -4.716 -8.781 1.00 80.44 96 GLY A C 1
ATOM 741 O O . GLY A 1 96 ? 8.189 -3.713 -8.182 1.00 80.44 96 GLY A O 1
ATOM 742 N N . ALA A 1 97 ? 8.330 -5.082 -9.950 1.00 85.12 97 ALA A N 1
ATOM 743 C CA . ALA A 1 97 ? 9.283 -4.242 -10.650 1.00 85.12 97 ALA A CA 1
ATOM 744 C C . ALA A 1 97 ? 8.577 -3.119 -11.425 1.00 85.12 97 ALA A C 1
ATOM 746 O O . ALA A 1 97 ? 7.484 -3.304 -11.954 1.00 85.12 97 ALA A O 1
ATOM 747 N N . ILE A 1 98 ? 9.206 -1.944 -11.483 1.00 84.38 98 ILE A N 1
ATOM 748 C CA . ILE A 1 98 ? 8.671 -0.777 -12.193 1.00 84.38 98 ILE A CA 1
ATOM 749 C C . ILE A 1 98 ? 9.346 -0.684 -13.560 1.00 84.38 98 ILE A C 1
ATOM 751 O O . ILE A 1 98 ? 10.574 -0.603 -13.648 1.00 84.38 98 ILE A O 1
ATOM 755 N N . ASP A 1 99 ? 8.544 -0.657 -14.621 1.00 87.56 99 ASP A N 1
ATOM 756 C CA . ASP A 1 99 ? 9.037 -0.426 -15.974 1.00 87.56 99 ASP A CA 1
ATOM 757 C C . ASP A 1 99 ? 9.479 1.021 -16.175 1.00 87.56 99 ASP A C 1
ATOM 759 O O . ASP A 1 99 ? 8.843 1.971 -15.711 1.00 87.56 99 ASP A O 1
ATOM 763 N N . LYS A 1 100 ? 10.553 1.209 -16.946 1.00 85.62 100 LYS A N 1
ATOM 764 C CA . LYS A 1 100 ? 11.060 2.547 -17.282 1.00 85.62 100 LYS A CA 1
ATOM 765 C C . LYS A 1 100 ? 10.000 3.375 -18.017 1.00 85.62 100 LYS A C 1
ATOM 767 O O . LYS A 1 100 ? 9.933 4.586 -17.849 1.00 85.62 100 LYS A O 1
ATOM 772 N N . GLN A 1 101 ? 9.159 2.714 -18.805 1.00 87.75 101 GLN A N 1
ATOM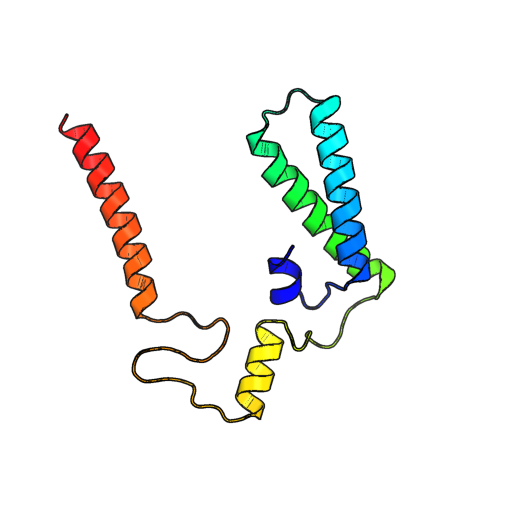 773 C CA . GLN A 1 101 ? 8.055 3.297 -19.554 1.00 87.75 101 GLN A CA 1
ATOM 774 C C . GLN A 1 101 ? 6.981 3.857 -18.621 1.00 87.75 101 GLN A C 1
ATOM 776 O O . GLN A 1 101 ? 6.420 4.906 -18.916 1.00 87.75 101 GLN A O 1
ATOM 781 N N . SER A 1 102 ? 6.755 3.232 -17.463 1.00 88.75 102 SER A N 1
ATOM 782 C CA . SER A 1 102 ? 5.788 3.707 -16.469 1.00 88.75 102 SER A CA 1
ATOM 783 C C . SER A 1 102 ? 6.156 5.079 -15.897 1.00 88.75 102 SER A C 1
ATOM 785 O O . SER A 1 102 ? 5.277 5.797 -15.430 1.00 88.75 102 SER A O 1
ATOM 787 N N . LEU A 1 103 ? 7.420 5.512 -15.996 1.00 89.75 103 LEU A N 1
ATOM 788 C CA . LEU A 1 103 ? 7.826 6.869 -15.609 1.00 89.75 103 LEU A CA 1
ATOM 789 C C . LEU A 1 103 ? 7.186 7.954 -16.487 1.00 89.75 103 LEU A C 1
ATOM 791 O O . LEU A 1 103 ? 6.988 9.074 -16.016 1.00 89.75 103 LEU A O 1
ATOM 795 N N . TRP A 1 104 ? 6.788 7.632 -17.723 1.00 94.06 104 TRP A N 1
ATOM 796 C CA . TRP A 1 104 ? 6.031 8.561 -18.566 1.00 94.06 104 TRP A CA 1
ATOM 797 C C . TRP A 1 104 ? 4.673 8.925 -17.969 1.00 94.06 104 TRP A C 1
ATOM 799 O O . TRP A 1 104 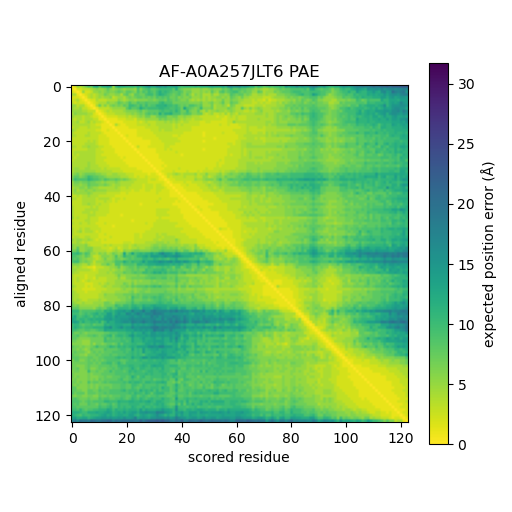? 4.183 10.019 -18.228 1.00 94.06 104 TRP A O 1
ATOM 809 N N . LEU A 1 105 ? 4.089 8.068 -17.126 1.00 93.38 105 LEU A N 1
ATOM 810 C CA . LEU A 1 105 ? 2.840 8.383 -16.429 1.00 93.38 105 LEU A CA 1
ATOM 811 C C . LEU A 1 105 ? 3.022 9.535 -15.436 1.00 93.38 105 LEU A C 1
ATOM 813 O O . LEU A 1 105 ? 2.126 10.361 -15.295 1.00 93.38 105 LEU A O 1
ATOM 817 N N . LEU A 1 106 ? 4.187 9.631 -14.785 1.00 94.25 106 LEU A N 1
ATOM 818 C CA . LEU A 1 106 ? 4.502 10.765 -13.913 1.00 94.25 106 LEU A CA 1
ATOM 819 C C . LEU A 1 106 ? 4.668 12.044 -14.732 1.00 94.25 106 LEU A C 1
ATOM 821 O O . LEU A 1 106 ? 4.115 13.076 -14.368 1.00 94.25 106 LEU A O 1
ATOM 825 N N . VAL A 1 107 ? 5.372 11.968 -15.866 1.00 96.12 107 VAL A N 1
ATOM 826 C CA . VAL A 1 107 ? 5.506 13.103 -16.794 1.00 96.12 107 VAL A CA 1
ATOM 827 C C . VAL A 1 107 ? 4.131 13.573 -17.268 1.00 96.12 107 VAL A C 1
ATOM 829 O O . VAL A 1 107 ? 3.846 14.765 -17.214 1.00 96.12 107 VAL A O 1
ATOM 832 N N . TYR A 1 108 ? 3.264 12.642 -17.668 1.00 96.62 108 TYR A N 1
ATOM 833 C CA . TYR A 1 108 ? 1.887 12.929 -18.057 1.00 96.62 108 TYR A CA 1
ATOM 834 C C . TYR A 1 108 ? 1.102 13.603 -16.924 1.00 96.62 108 TYR A C 1
ATOM 836 O O . TYR A 1 108 ? 0.490 14.643 -17.150 1.00 96.62 108 TYR A O 1
ATOM 844 N N . LEU A 1 109 ? 1.175 13.079 -15.695 1.00 97.00 109 LEU A N 1
ATOM 845 C CA . LEU A 1 109 ? 0.528 13.683 -14.529 1.00 97.00 109 LEU A CA 1
ATOM 846 C C . LEU A 1 109 ? 0.965 15.143 -14.344 1.00 97.00 109 LEU A C 1
ATOM 848 O O . LEU A 1 109 ? 0.118 16.032 -14.297 1.00 97.00 109 LEU A O 1
ATOM 852 N N . PHE A 1 110 ? 2.269 15.418 -14.305 1.00 97.81 110 PHE A N 1
ATOM 853 C CA . PHE A 1 110 ? 2.759 16.788 -14.135 1.00 97.81 110 PHE A CA 1
ATOM 854 C C . PHE A 1 110 ? 2.390 17.690 -15.315 1.00 97.81 110 PHE A C 1
ATOM 856 O O . PHE A 1 110 ? 1.992 18.831 -15.098 1.00 97.81 110 PHE A O 1
ATOM 863 N N . ALA A 1 111 ? 2.448 17.180 -16.546 1.00 97.62 111 ALA A N 1
ATOM 864 C CA . ALA A 1 111 ? 2.026 17.926 -17.726 1.00 97.62 111 ALA A CA 1
ATOM 865 C C . ALA A 1 111 ? 0.544 18.321 -17.647 1.00 97.62 111 ALA A C 1
ATOM 867 O O . ALA A 1 111 ? 0.208 19.466 -17.936 1.00 97.62 111 ALA A O 1
ATOM 868 N N . THR A 1 112 ? -0.334 17.415 -17.201 1.00 97.62 112 THR A N 1
ATOM 869 C CA . THR A 1 112 ? -1.764 17.724 -17.033 1.00 97.62 112 THR A CA 1
ATOM 870 C C . THR A 1 112 ? -2.022 18.746 -15.928 1.00 97.62 112 THR A C 1
ATOM 872 O O . THR A 1 112 ? -2.826 19.652 -16.128 1.00 97.62 112 THR A O 1
ATOM 875 N N . LEU A 1 113 ? -1.310 18.666 -14.799 1.00 97.31 113 LEU A N 1
ATOM 876 C CA . LEU A 1 113 ? -1.411 19.657 -13.723 1.00 97.31 113 LEU A CA 1
ATOM 877 C C . LEU A 1 113 ? -0.946 21.046 -14.182 1.00 97.31 113 LEU A C 1
ATOM 879 O O . LEU A 1 113 ? -1.611 22.039 -13.901 1.00 97.31 113 LEU A O 1
ATOM 883 N N . ILE A 1 114 ? 0.165 21.115 -14.924 1.00 97.62 114 ILE A N 1
ATOM 884 C CA . ILE A 1 114 ? 0.673 22.368 -15.499 1.00 97.62 114 ILE A CA 1
ATOM 885 C C . ILE A 1 114 ? -0.321 22.930 -16.516 1.00 97.62 114 ILE A C 1
ATOM 887 O O . ILE A 1 114 ? -0.631 24.116 -16.471 1.00 97.62 114 ILE A O 1
ATOM 891 N N . ALA A 1 115 ? -0.840 22.093 -17.417 1.00 97.12 115 ALA A N 1
ATOM 892 C CA . ALA A 1 115 ? -1.820 22.514 -18.411 1.00 97.12 115 ALA A CA 1
ATOM 893 C C . ALA A 1 115 ? -3.089 23.080 -17.757 1.00 97.12 115 ALA A C 1
ATOM 895 O O . ALA A 1 115 ? -3.586 24.112 -18.199 1.00 97.12 115 ALA A O 1
ATOM 896 N N . LEU A 1 116 ? -3.577 22.446 -16.685 1.00 97.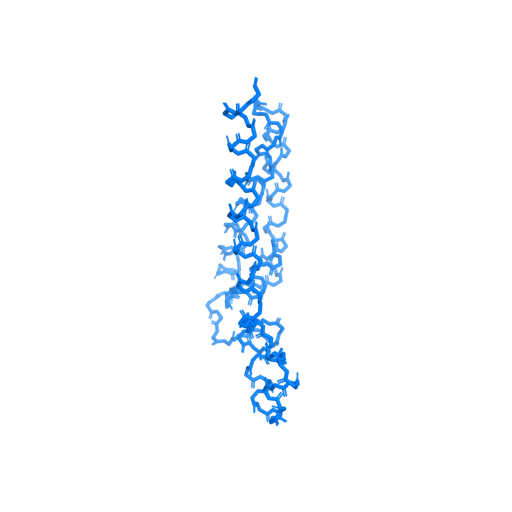06 116 LEU A N 1
ATOM 897 C CA . LEU A 1 116 ? -4.735 22.924 -15.932 1.00 97.06 116 LEU A CA 1
ATOM 898 C C . LEU A 1 116 ? -4.461 24.281 -15.265 1.00 97.06 116 LEU A C 1
ATOM 900 O O . LEU A 1 116 ? -5.275 25.190 -15.390 1.00 97.06 116 LEU A O 1
ATOM 904 N N . ALA A 1 117 ? -3.301 24.441 -14.622 1.00 96.38 117 ALA A N 1
ATOM 905 C CA . ALA A 1 117 ? -2.910 25.703 -13.992 1.00 96.38 117 ALA A CA 1
ATOM 906 C C . ALA A 1 117 ? -2.741 26.842 -15.014 1.00 96.38 117 ALA A C 1
ATOM 908 O O . ALA A 1 117 ? -3.129 27.979 -14.757 1.00 96.38 117 ALA A O 1
ATOM 909 N N . LEU A 1 118 ? -2.186 26.543 -16.194 1.00 97.12 118 LEU A N 1
ATOM 910 C CA . LEU A 1 118 ? -2.085 27.510 -17.288 1.00 97.12 118 LEU A CA 1
ATOM 911 C C . LEU A 1 118 ? -3.461 27.884 -17.839 1.00 97.12 118 LEU A C 1
ATOM 913 O O . LEU A 1 118 ? -3.690 29.049 -18.135 1.00 97.12 118 LEU A O 1
ATOM 917 N N . PHE A 1 119 ? -4.370 26.918 -17.972 1.00 96.88 119 PHE A N 1
ATOM 918 C CA . PHE A 1 119 ? -5.732 27.181 -18.423 1.00 96.88 119 PHE A CA 1
ATOM 919 C C . PHE A 1 119 ? -6.479 28.112 -17.458 1.00 96.88 119 PHE A C 1
ATOM 921 O O . PHE A 1 119 ? -7.082 29.074 -17.913 1.00 96.88 119 PHE A O 1
ATOM 928 N N . GLU A 1 120 ? -6.373 27.880 -16.146 1.00 95.19 120 GLU A N 1
ATOM 929 C CA . GLU A 1 120 ? -6.937 28.765 -15.114 1.00 95.19 120 GLU A CA 1
ATOM 930 C C . GLU A 1 120 ? -6.322 30.172 -15.141 1.00 95.19 120 GLU A C 1
ATOM 932 O O . GLU A 1 120 ? -7.016 31.151 -14.913 1.00 95.19 120 GLU A O 1
ATOM 937 N N . TYR A 1 121 ? -5.028 30.300 -15.440 1.00 94.25 121 TYR A N 1
ATOM 938 C CA . TYR A 1 121 ? -4.389 31.612 -15.554 1.00 94.25 121 TYR A CA 1
ATOM 939 C C . TYR A 1 121 ? -4.818 32.394 -16.811 1.00 94.25 121 TYR A C 1
ATOM 941 O O . TYR A 1 121 ? -4.765 33.623 -16.823 1.00 94.25 121 TYR A O 1
ATOM 949 N N . LEU A 1 122 ? -5.181 31.691 -17.888 1.00 92.50 122 LEU A N 1
ATOM 950 C CA . LEU A 1 122 ? -5.479 32.280 -19.197 1.00 92.50 122 LEU A CA 1
ATOM 951 C C . LEU A 1 122 ? -6.967 32.603 -19.421 1.00 92.50 122 LEU A C 1
ATOM 953 O O . LEU A 1 122 ? -7.267 33.321 -20.378 1.00 92.50 122 LEU A O 1
ATOM 957 N N . VAL A 1 123 ? -7.874 32.068 -18.597 1.00 86.00 123 VAL A N 1
ATOM 958 C CA . VAL A 1 123 ? -9.338 32.257 -18.672 1.00 86.00 123 VAL A CA 1
ATOM 959 C C . VAL A 1 123 ? -9.818 33.088 -17.493 1.00 86.00 123 VAL A C 1
ATOM 961 O O . VAL A 1 123 ? -10.512 34.097 -17.748 1.00 86.00 123 VAL A O 1
#

Mean predicted aligned error: 6.79 Å

pLDDT: mean 89.5, std 6.05, range [65.12, 97.81]

Secondary structure (DSSP, 8-state):
-HHHHHH-TT--HHHHHHHHHHHHHHHHHHHHH----THHHHHHHHHHHHHHHHHHHHHHH----S--TTSHHHHHHHHHHTT--SEETTEE-STTPPPGGGHHHHHHHHHHHHHHHHHHHH-

Solvent-accessible surface area (backbone atoms only — not comparable to 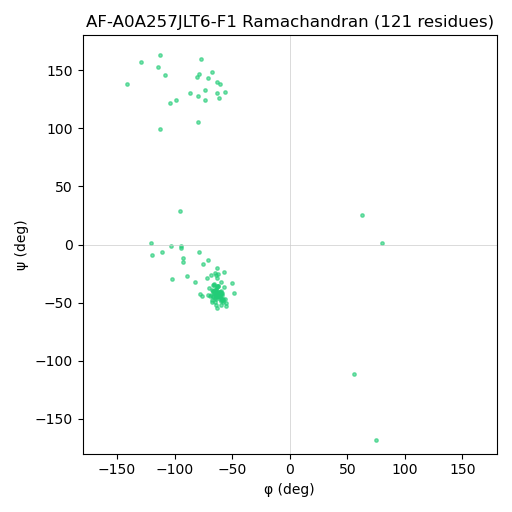full-atom values): 6840 Å² total; per-residue (Å²): 109,71,64,43,58,36,74,38,55,42,50,38,73,68,11,42,52,53,3,52,56,50,14,51,54,49,38,53,48,44,72,74,77,46,92,71,62,73,79,51,45,60,56,52,23,52,50,46,20,51,53,44,8,44,51,40,7,40,71,76,71,33,86,54,90,58,62,52,67,83,12,42,69,25,40,39,53,49,43,61,74,69,66,57,70,63,52,60,89,93,42,67,64,49,66,89,64,83,47,78,71,59,53,52,55,56,53,48,51,52,50,51,54,50,52,51,54,51,49,65,74,75,107

Foldseek 3Di:
DVCCLAPPQQFDPQLLVQLLVQLVVQLVCCVPPHPDDPVCSCVSSVVSSVVSSRVSSCVPVNDHPDRDCNHLVNVQVVCVVVVDDQDDVQDGPRRPDDGPVCVVVVVVVVVVVVVVVVVVVVD

Radius of gyration: 20.66 Å; Cα contacts (8 Å, |Δi|>4): 121; chains: 1; bounding box: 38×53×44 Å

Sequence (123 aa):
MYGLGFFSKHTTERGLMAGVVAGFAIIWFVATQTQIAWPWYCLIGGAATVIVGWTASRILDGKQANWSPYSVPGQQARFAAEGRPLRDGNWNTMPGAIDKQSLWLLVYLFATLIALALFEYLV